Protein AF-F9PAG1-F1 (afdb_monomer)

Structure (mmCIF, N/CA/C/O backbone):
data_AF-F9PAG1-F1
#
_entry.id   AF-F9PAG1-F1
#
loop_
_atom_site.group_PDB
_atom_site.id
_atom_site.type_symbol
_atom_site.label_atom_id
_atom_site.label_alt_id
_atom_site.label_comp_id
_atom_site.label_asym_id
_atom_site.label_entity_id
_atom_site.label_seq_id
_atom_site.pdbx_PDB_ins_code
_atom_site.Cartn_x
_atom_site.Cartn_y
_atom_site.Cartn_z
_atom_site.occupancy
_atom_site.B_iso_or_equiv
_atom_site.auth_seq_id
_atom_site.auth_comp_id
_atom_site.auth_asym_id
_atom_site.auth_atom_id
_atom_site.pdbx_PDB_model_num
ATOM 1 N N . MET A 1 1 ? 20.157 11.058 -8.973 1.00 90.06 1 MET A N 1
ATOM 2 C CA . MET A 1 1 ? 19.159 11.978 -8.380 1.00 90.06 1 MET A CA 1
ATOM 3 C C . MET A 1 1 ? 17.716 11.541 -8.641 1.00 90.06 1 MET A C 1
ATOM 5 O O . MET A 1 1 ? 16.986 11.374 -7.680 1.00 90.06 1 MET A O 1
ATOM 9 N N . TYR A 1 2 ? 17.309 11.283 -9.891 1.00 93.94 2 TYR A N 1
ATOM 10 C CA . TYR A 1 2 ? 15.936 10.863 -10.247 1.00 93.94 2 TYR A CA 1
ATOM 11 C C . TYR A 1 2 ? 15.363 9.713 -9.390 1.00 93.94 2 TYR A C 1
ATOM 13 O O . TYR A 1 2 ? 14.354 9.888 -8.713 1.00 93.94 2 TYR A O 1
ATOM 21 N N . TRP A 1 3 ? 16.050 8.567 -9.342 1.00 93.44 3 TRP A N 1
ATOM 22 C CA . TRP A 1 3 ? 15.601 7.403 -8.566 1.00 93.44 3 TRP A CA 1
ATOM 23 C C . TRP A 1 3 ? 15.507 7.666 -7.063 1.00 93.44 3 TRP A C 1
ATOM 25 O O . TRP A 1 3 ? 14.638 7.111 -6.400 1.00 93.44 3 TRP A O 1
ATOM 35 N N . LEU A 1 4 ? 16.372 8.530 -6.528 1.00 96.00 4 LEU A N 1
ATOM 36 C CA . LEU A 1 4 ? 16.343 8.901 -5.116 1.00 96.00 4 LEU A CA 1
ATOM 37 C C . LEU A 1 4 ? 15.055 9.660 -4.785 1.00 96.00 4 LEU A C 1
ATOM 39 O O . LEU A 1 4 ? 14.381 9.315 -3.824 1.00 96.00 4 LEU A O 1
ATOM 43 N N . ILE A 1 5 ? 14.682 10.639 -5.615 1.00 97.00 5 ILE A N 1
ATOM 44 C CA . ILE A 1 5 ? 13.453 11.421 -5.429 1.00 97.00 5 ILE A CA 1
ATOM 45 C C . ILE A 1 5 ? 12.228 10.502 -5.466 1.00 97.00 5 ILE A C 1
ATOM 47 O O . ILE A 1 5 ? 11.381 10.580 -4.582 1.00 97.00 5 ILE A O 1
ATOM 51 N N . ILE A 1 6 ? 12.160 9.585 -6.436 1.00 94.50 6 ILE A N 1
ATOM 52 C CA . ILE A 1 6 ? 11.044 8.634 -6.543 1.00 94.50 6 ILE A CA 1
ATOM 53 C C . ILE A 1 6 ? 10.943 7.746 -5.302 1.00 94.50 6 ILE A C 1
ATOM 55 O O . ILE A 1 6 ? 9.857 7.594 -4.749 1.00 94.50 6 ILE A O 1
ATOM 59 N N . ASN A 1 7 ? 12.062 7.187 -4.837 1.00 94.56 7 ASN A N 1
ATOM 60 C CA . ASN A 1 7 ? 12.058 6.332 -3.651 1.00 94.56 7 ASN A CA 1
ATOM 61 C C . ASN A 1 7 ? 11.692 7.108 -2.380 1.00 94.56 7 ASN A C 1
ATOM 63 O O . ASN A 1 7 ? 10.973 6.573 -1.543 1.00 94.56 7 ASN A O 1
ATOM 67 N N . ILE A 1 8 ? 12.119 8.368 -2.250 1.00 96.81 8 ILE A N 1
ATOM 68 C CA . ILE A 1 8 ? 11.713 9.232 -1.133 1.00 96.81 8 ILE A CA 1
ATOM 69 C C . ILE A 1 8 ? 10.201 9.477 -1.169 1.00 96.81 8 ILE A C 1
ATOM 71 O O . ILE A 1 8 ? 9.542 9.332 -0.142 1.00 96.81 8 ILE A O 1
ATOM 75 N N . LEU A 1 9 ? 9.636 9.808 -2.333 1.00 94.94 9 LEU A N 1
ATOM 76 C CA . LEU A 1 9 ? 8.198 10.049 -2.479 1.00 94.94 9 LEU A CA 1
ATOM 77 C C . LEU A 1 9 ? 7.373 8.799 -2.147 1.00 94.94 9 LEU A C 1
ATOM 79 O O . LEU A 1 9 ? 6.461 8.871 -1.324 1.00 94.94 9 LEU A O 1
ATOM 83 N N . ILE A 1 10 ? 7.720 7.648 -2.732 1.00 93.06 10 ILE A N 1
ATOM 84 C CA . ILE A 1 10 ? 7.024 6.379 -2.478 1.00 93.06 10 ILE A CA 1
ATOM 85 C C . ILE A 1 10 ? 7.196 5.962 -1.013 1.00 93.06 10 ILE A C 1
ATOM 87 O O . ILE A 1 10 ? 6.214 5.646 -0.346 1.00 93.06 10 ILE A O 1
ATOM 91 N N . GLY A 1 11 ? 8.422 6.009 -0.488 1.00 95.00 11 GLY A N 1
ATOM 92 C CA . GLY A 1 11 ? 8.722 5.634 0.893 1.00 95.00 11 GLY A CA 1
ATOM 93 C C . GLY A 1 11 ? 7.969 6.490 1.910 1.00 95.00 11 GLY A C 1
ATOM 94 O O . GLY A 1 11 ? 7.424 5.957 2.876 1.00 95.00 11 GLY A O 1
ATOM 95 N N . THR A 1 12 ? 7.862 7.797 1.663 1.00 96.12 12 THR A N 1
ATOM 96 C CA . THR A 1 12 ? 7.103 8.718 2.523 1.00 96.12 12 THR A CA 1
ATOM 97 C C . THR A 1 12 ? 5.607 8.414 2.470 1.00 96.12 12 THR A C 1
ATOM 99 O O . THR A 1 12 ? 4.972 8.300 3.517 1.00 96.12 12 THR A O 1
ATOM 102 N N . ALA A 1 13 ? 5.045 8.222 1.272 1.00 92.25 13 ALA A N 1
ATOM 103 C CA . ALA A 1 13 ? 3.629 7.901 1.103 1.00 92.25 13 ALA A CA 1
ATOM 104 C C . ALA A 1 13 ? 3.250 6.586 1.807 1.00 92.25 13 ALA A C 1
ATOM 106 O O . ALA A 1 13 ? 2.281 6.549 2.563 1.00 92.25 13 ALA A O 1
ATOM 107 N N . VAL A 1 14 ? 4.047 5.527 1.626 1.00 91.12 14 VAL A N 1
ATOM 108 C CA . VAL A 1 14 ? 3.828 4.226 2.280 1.00 91.12 14 VAL A CA 1
ATOM 109 C C . VAL A 1 14 ? 3.947 4.345 3.803 1.00 91.12 14 VAL A C 1
ATOM 111 O O . VAL A 1 14 ? 3.091 3.831 4.524 1.00 91.12 14 VAL A O 1
ATOM 114 N N . SER A 1 15 ? 4.959 5.065 4.297 1.00 93.50 15 SER A N 1
ATOM 115 C CA . SER A 1 15 ? 5.186 5.243 5.739 1.00 93.50 15 SER A CA 1
ATOM 116 C C . SER A 1 15 ? 4.083 6.046 6.427 1.00 93.50 15 SER A C 1
ATOM 118 O O . SER A 1 15 ? 3.808 5.806 7.597 1.00 93.50 15 SER A O 1
ATOM 120 N N . ALA A 1 16 ? 3.441 6.982 5.724 1.00 93.69 16 ALA A N 1
ATOM 121 C CA . ALA A 1 16 ? 2.313 7.743 6.257 1.00 93.69 16 ALA A CA 1
ATOM 122 C C . ALA A 1 16 ? 0.998 6.944 6.214 1.00 93.69 16 ALA A C 1
ATOM 124 O O . ALA A 1 16 ? 0.233 6.951 7.178 1.00 93.69 16 ALA A O 1
ATOM 125 N N . LEU A 1 17 ? 0.739 6.231 5.112 1.00 91.50 17 LEU A N 1
ATOM 126 C CA . LEU A 1 17 ? -0.523 5.516 4.897 1.00 91.50 17 LEU A CA 1
ATOM 127 C C . LEU A 1 17 ? -0.696 4.308 5.819 1.00 91.50 17 LEU A C 1
ATOM 129 O O . LEU A 1 17 ? -1.807 4.050 6.278 1.00 91.50 17 LEU A O 1
ATOM 133 N N . PHE A 1 18 ? 0.379 3.572 6.105 1.00 90.12 18 PHE A N 1
ATOM 134 C CA . PHE A 1 18 ? 0.299 2.378 6.946 1.00 90.12 18 PHE A CA 1
ATOM 135 C C . PHE A 1 18 ? -0.243 2.661 8.364 1.00 90.12 18 PHE A C 1
ATOM 137 O O . PHE A 1 18 ? -1.274 2.087 8.722 1.00 90.12 18 PHE A O 1
ATOM 144 N N . PRO A 1 19 ? 0.365 3.552 9.177 1.00 93.00 19 PRO A N 1
ATOM 145 C CA . PRO A 1 19 ? -0.159 3.870 10.504 1.00 93.00 19 PRO A CA 1
ATOM 146 C C . PRO A 1 19 ? -1.525 4.561 10.442 1.00 93.00 19 PRO A C 1
ATOM 148 O O . PRO A 1 19 ? -2.366 4.287 11.296 1.00 93.00 19 PRO A O 1
ATOM 151 N N . TYR A 1 20 ? -1.781 5.395 9.425 1.00 93.69 20 TYR A N 1
ATOM 152 C CA . TYR A 1 20 ? -3.103 5.990 9.215 1.00 93.69 20 TYR A CA 1
ATOM 153 C C . TYR A 1 20 ? -4.184 4.905 9.094 1.00 93.69 20 TYR A C 1
ATOM 155 O O . TYR A 1 20 ? -5.176 4.952 9.815 1.00 93.69 20 TYR A O 1
ATOM 163 N N . LEU A 1 21 ? -3.976 3.881 8.256 1.00 92.88 21 LEU A N 1
ATOM 164 C CA . LEU A 1 21 ? -4.941 2.790 8.094 1.00 92.88 21 LEU A CA 1
ATOM 165 C C . LEU A 1 21 ? -5.126 1.979 9.381 1.00 92.88 21 LEU A C 1
ATOM 167 O O . LEU A 1 21 ? -6.255 1.615 9.701 1.00 92.88 21 LEU A O 1
ATOM 171 N N . MET A 1 22 ? -4.055 1.738 10.145 1.00 92.38 22 MET A N 1
ATOM 172 C CA . MET A 1 22 ? -4.153 1.038 11.434 1.00 92.38 22 MET A CA 1
ATOM 173 C C . MET A 1 22 ? -5.027 1.800 12.438 1.00 92.38 22 MET A C 1
ATOM 175 O O . MET A 1 22 ? -5.878 1.200 13.096 1.00 92.38 22 MET A O 1
ATOM 179 N N . VAL A 1 23 ? -4.866 3.124 12.525 1.00 94.12 23 VAL A N 1
ATOM 180 C CA . VAL A 1 23 ? -5.721 3.975 13.367 1.00 94.12 23 VAL A CA 1
ATOM 181 C C . VAL A 1 23 ? -7.154 3.987 12.840 1.00 94.12 23 VAL A C 1
ATOM 183 O O . VAL A 1 23 ? -8.089 3.812 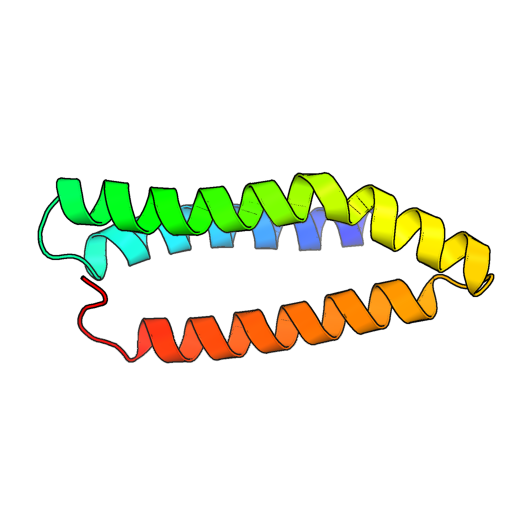13.619 1.00 94.12 23 VAL A O 1
ATOM 186 N N . THR A 1 24 ? -7.343 4.122 11.526 1.00 93.62 24 THR A N 1
ATOM 187 C CA . THR A 1 24 ? -8.669 4.093 10.898 1.00 93.62 24 THR A CA 1
ATOM 188 C C . THR A 1 24 ? -9.401 2.792 11.201 1.00 93.62 24 THR A C 1
ATOM 190 O O . THR A 1 24 ? -10.569 2.842 11.572 1.00 93.62 24 THR A O 1
ATOM 193 N N . PHE A 1 25 ? -8.737 1.634 11.148 1.00 93.56 25 PHE A N 1
ATOM 194 C CA . PHE A 1 25 ? -9.362 0.373 11.552 1.00 93.56 25 PHE A CA 1
ATOM 195 C C . PHE A 1 25 ? -9.852 0.412 12.996 1.00 93.56 25 PHE A C 1
ATOM 197 O O . PHE A 1 25 ? -10.980 0.007 13.236 1.00 93.56 25 PHE A O 1
ATOM 204 N N . SER A 1 26 ? -9.069 0.954 13.933 1.00 94.06 26 SER A N 1
ATOM 205 C CA . SER A 1 26 ? -9.498 1.075 15.333 1.00 94.06 26 SER A CA 1
ATOM 206 C C . SER A 1 26 ? -10.635 2.075 15.546 1.00 94.06 26 SER A C 1
ATOM 208 O O . SER A 1 26 ? -11.402 1.922 16.491 1.00 94.06 26 SER A O 1
ATOM 210 N N . MET A 1 27 ? -10.724 3.119 14.721 1.00 93.94 27 MET A N 1
ATOM 211 C CA . MET A 1 27 ? -11.783 4.131 14.810 1.00 93.94 27 MET A CA 1
ATOM 212 C C . MET A 1 27 ? -13.092 3.666 14.166 1.00 93.94 27 MET A C 1
ATOM 214 O O . MET A 1 27 ? -14.160 4.163 14.515 1.00 93.94 27 MET A O 1
ATOM 218 N N . LYS A 1 28 ? -13.010 2.739 13.206 1.00 92.19 28 LYS A N 1
ATOM 219 C CA . LYS A 1 28 ? -14.143 2.244 12.414 1.00 92.19 28 LYS A CA 1
ATOM 220 C C . LYS A 1 28 ? -14.699 0.907 12.920 1.00 92.19 28 LYS A C 1
ATOM 222 O O . LYS A 1 28 ? -15.564 0.336 12.257 1.00 92.19 28 LYS A O 1
ATOM 227 N N . THR A 1 29 ? -14.231 0.412 14.061 1.00 94.00 29 THR A N 1
ATOM 228 C CA . THR A 1 29 ? -14.699 -0.823 14.709 1.00 94.00 29 THR A CA 1
ATOM 229 C C . THR A 1 29 ? -15.243 -0.542 16.110 1.00 94.00 29 THR A C 1
ATOM 231 O O . THR A 1 29 ? -15.017 0.524 16.684 1.00 94.00 29 THR A O 1
ATOM 234 N N . SER A 1 30 ? -16.002 -1.485 16.677 1.00 92.88 30 SER A N 1
ATOM 235 C CA . SER A 1 30 ? -16.641 -1.318 17.994 1.00 92.88 30 SER A CA 1
ATOM 236 C C . SER A 1 30 ? -15.882 -1.970 19.154 1.00 92.88 30 SER A C 1
ATOM 238 O O . SER A 1 30 ? -16.166 -1.654 20.309 1.00 92.88 30 SER A O 1
ATOM 240 N N . SER A 1 31 ? -14.925 -2.859 18.877 1.00 94.12 31 SER A N 1
ATOM 241 C CA . SER A 1 31 ? -14.087 -3.503 19.894 1.00 94.12 31 SER A CA 1
ATOM 242 C C . SER A 1 31 ? -12.671 -3.815 19.381 1.00 94.12 31 SER A C 1
ATOM 244 O O . SER A 1 31 ? -12.468 -3.933 18.168 1.00 94.12 31 SER A O 1
ATOM 246 N N . PRO A 1 32 ? -11.685 -4.011 20.282 1.00 92.31 32 PRO A N 1
ATOM 247 C CA . PRO A 1 32 ? -10.330 -4.417 19.900 1.00 92.31 32 PRO A CA 1
ATOM 248 C C . PR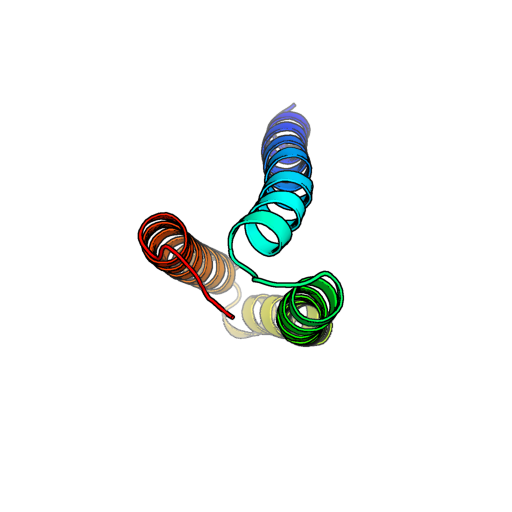O A 1 32 ? -10.283 -5.720 19.087 1.00 92.31 32 PRO A C 1
ATOM 250 O O . PRO A 1 32 ? -9.505 -5.819 18.138 1.00 92.31 32 PRO A O 1
ATOM 253 N N . ASP A 1 33 ? -11.149 -6.688 19.403 1.00 95.56 33 ASP A N 1
ATOM 254 C CA . ASP A 1 33 ? -11.231 -7.956 18.669 1.00 95.56 33 ASP A CA 1
ATOM 255 C C . ASP A 1 33 ? -11.678 -7.742 17.218 1.00 95.56 33 ASP A C 1
ATOM 257 O O . ASP A 1 33 ? -11.125 -8.344 16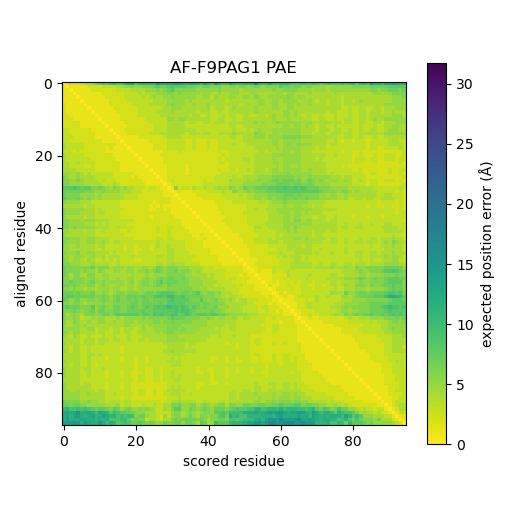.297 1.00 95.56 33 ASP A O 1
ATOM 261 N N . GLN A 1 34 ? -12.641 -6.843 16.988 1.00 94.75 34 GLN A N 1
ATOM 262 C CA . GLN A 1 34 ? -13.083 -6.487 15.639 1.00 94.75 34 GLN A CA 1
ATOM 263 C C . GLN A 1 34 ? -11.995 -5.735 14.863 1.00 94.75 34 GLN A C 1
ATOM 265 O O . GLN A 1 34 ? -11.812 -5.991 13.673 1.00 94.75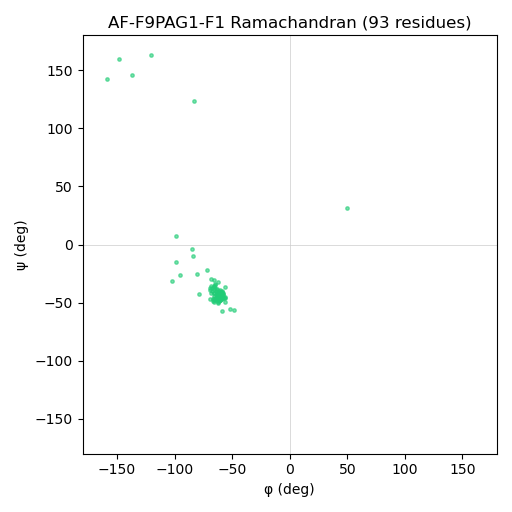 34 GLN A O 1
ATOM 270 N N . THR A 1 35 ? -11.225 -4.859 15.521 1.00 93.88 35 THR A N 1
ATOM 271 C CA . THR A 1 35 ? -10.053 -4.200 14.912 1.00 93.88 35 THR A CA 1
ATOM 272 C C . THR A 1 35 ? -9.021 -5.220 14.444 1.00 93.88 35 THR A C 1
ATOM 274 O O . THR A 1 35 ? -8.514 -5.129 13.322 1.00 93.88 35 THR A O 1
ATOM 277 N N . ALA A 1 36 ? -8.716 -6.213 15.282 1.00 93.94 36 ALA A N 1
ATOM 278 C CA . ALA A 1 36 ? -7.783 -7.281 14.944 1.00 93.94 36 ALA A CA 1
ATOM 279 C C . ALA A 1 36 ? -8.295 -8.122 13.763 1.00 93.94 36 ALA A C 1
ATOM 281 O O . ALA A 1 36 ? -7.535 -8.417 12.843 1.00 93.94 36 ALA A O 1
ATOM 282 N N . GLN A 1 37 ? -9.591 -8.443 13.732 1.00 94.62 37 GLN A N 1
ATOM 283 C CA . GLN A 1 37 ? -10.197 -9.191 12.627 1.00 94.62 37 GLN A CA 1
ATOM 284 C C . GLN A 1 37 ? -10.177 -8.407 11.309 1.00 94.62 37 GLN A C 1
ATOM 286 O O . GLN A 1 37 ? -9.747 -8.941 10.286 1.00 94.62 37 GLN A O 1
ATOM 291 N N . LEU A 1 38 ? -10.591 -7.135 11.327 1.00 93.06 38 LEU A N 1
ATOM 292 C CA . LEU A 1 38 ? -10.621 -6.286 10.135 1.00 93.06 38 LEU A CA 1
ATOM 293 C C . LEU A 1 38 ? -9.210 -6.043 9.582 1.00 93.06 38 LEU A C 1
ATOM 295 O O . LEU A 1 38 ? -8.974 -6.205 8.383 1.00 93.06 38 LEU A O 1
ATOM 299 N N . SER A 1 39 ? -8.258 -5.704 10.456 1.00 92.94 39 SER A N 1
ATOM 300 C CA . SER A 1 39 ? -6.860 -5.513 10.056 1.00 92.94 39 SER A CA 1
ATOM 301 C C . SER A 1 39 ? -6.218 -6.814 9.570 1.00 92.94 39 SER A C 1
ATOM 303 O O . SER A 1 39 ? -5.434 -6.779 8.622 1.00 92.94 39 SER A O 1
ATOM 305 N N . GLY A 1 40 ? -6.568 -7.959 10.166 1.00 93.81 40 GLY A N 1
ATOM 306 C CA . GLY A 1 40 ? -6.134 -9.283 9.726 1.00 93.81 40 GLY A CA 1
ATOM 307 C C . GLY A 1 40 ? -6.632 -9.608 8.321 1.00 93.81 40 GLY A C 1
ATOM 308 O O . GLY A 1 40 ? -5.827 -9.934 7.453 1.00 93.81 40 GLY A O 1
ATOM 309 N N . LEU A 1 41 ? -7.929 -9.423 8.058 1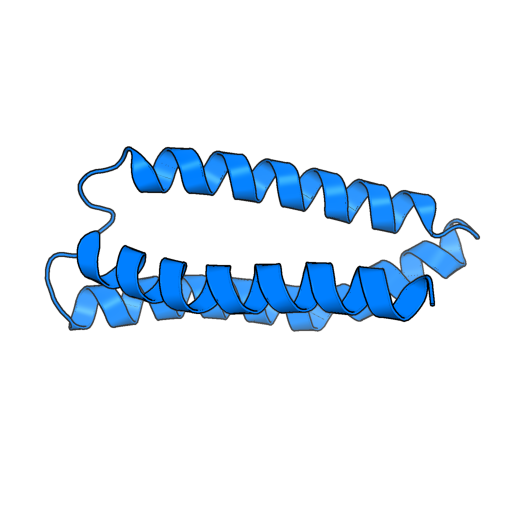.00 93.19 41 LEU A N 1
ATOM 310 C CA . LEU A 1 41 ? -8.524 -9.649 6.738 1.00 93.19 41 LEU A CA 1
ATOM 311 C C . LEU A 1 41 ? -7.869 -8.774 5.656 1.00 93.19 41 LEU A C 1
ATOM 313 O O . LEU A 1 41 ? -7.491 -9.276 4.594 1.00 93.19 41 LEU A O 1
ATOM 317 N N . ALA A 1 42 ? -7.691 -7.479 5.941 1.00 91.44 42 ALA A N 1
ATOM 318 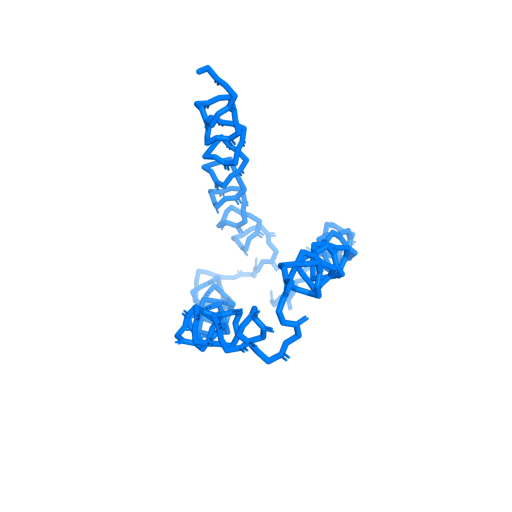C CA . ALA A 1 42 ? -7.040 -6.544 5.026 1.00 91.44 42 ALA A CA 1
ATOM 319 C C . ALA A 1 42 ? -5.583 -6.949 4.729 1.00 91.44 42 ALA A C 1
ATOM 321 O O . ALA A 1 42 ? -5.157 -6.949 3.571 1.00 91.44 42 ALA A O 1
ATOM 322 N N . GLN A 1 43 ? -4.826 -7.346 5.757 1.00 93.00 43 GLN A N 1
ATOM 323 C CA . GLN A 1 43 ? -3.438 -7.786 5.607 1.00 93.00 43 GLN A CA 1
ATOM 324 C C . GLN A 1 43 ? -3.319 -9.108 4.852 1.00 93.00 43 GLN A C 1
ATOM 326 O O . GLN A 1 43 ? -2.455 -9.221 3.988 1.00 93.00 43 GLN A O 1
ATOM 331 N N . THR A 1 44 ? -4.184 -10.092 5.112 1.00 94.88 44 THR A N 1
ATOM 332 C CA . THR A 1 44 ? -4.189 -11.355 4.361 1.00 94.88 44 THR A CA 1
ATOM 333 C C . THR A 1 44 ? -4.378 -11.100 2.867 1.00 94.88 44 THR A C 1
ATOM 335 O O . THR A 1 44 ? -3.608 -11.623 2.062 1.00 94.88 44 THR A O 1
ATOM 338 N N . GLY A 1 45 ? -5.330 -10.239 2.491 1.00 90.88 45 GLY A N 1
ATOM 339 C CA . GLY A 1 45 ? -5.502 -9.821 1.097 1.00 90.88 45 GLY A CA 1
ATOM 340 C C . GLY A 1 45 ? -4.245 -9.156 0.523 1.00 90.88 45 GLY A C 1
ATOM 341 O O . GLY A 1 45 ? -3.785 -9.524 -0.559 1.00 90.88 45 GLY A O 1
ATOM 342 N N . GLY A 1 46 ? -3.639 -8.232 1.275 1.00 91.38 46 GLY A N 1
ATOM 343 C CA . GLY A 1 46 ? -2.392 -7.566 0.887 1.00 91.38 46 GLY A CA 1
ATOM 344 C C . GLY A 1 46 ? -1.218 -8.531 0.684 1.00 91.38 46 GLY A C 1
ATOM 345 O O . GLY A 1 46 ? -0.500 -8.421 -0.308 1.00 91.38 46 GLY A O 1
ATOM 346 N N . TYR A 1 47 ? -1.047 -9.516 1.567 1.00 93.69 47 TYR A N 1
ATOM 347 C CA . TYR A 1 47 ? 0.024 -10.508 1.459 1.00 93.69 47 TYR A CA 1
ATOM 348 C C . TYR A 1 47 ? -0.164 -11.460 0.279 1.00 93.69 47 TYR A C 1
ATOM 350 O O . TYR A 1 47 ? 0.820 -11.807 -0.374 1.00 93.69 47 TYR A O 1
ATOM 358 N N . VAL A 1 48 ? -1.403 -11.833 -0.055 1.00 92.56 48 VAL A N 1
ATOM 359 C CA . VAL A 1 48 ? -1.684 -12.599 -1.279 1.00 92.56 48 VAL A CA 1
ATOM 360 C C . VAL A 1 48 ? -1.248 -11.804 -2.511 1.00 92.56 48 VAL A C 1
ATOM 362 O O . VAL A 1 48 ? -0.522 -12.326 -3.356 1.00 92.56 48 VAL A O 1
ATOM 365 N N . LEU A 1 49 ? -1.612 -10.520 -2.595 1.00 88.88 49 LEU A N 1
ATOM 366 C CA . LEU A 1 49 ? -1.174 -9.657 -3.696 1.00 88.88 49 LEU A CA 1
ATOM 367 C C . LEU A 1 49 ? 0.353 -9.502 -3.734 1.00 88.88 49 LEU A C 1
ATOM 369 O O . LEU A 1 49 ? 0.939 -9.555 -4.812 1.00 88.88 49 LEU A O 1
ATOM 373 N N . ALA A 1 50 ? 1.007 -9.363 -2.579 1.00 90.50 50 ALA A N 1
ATOM 374 C CA . ALA A 1 50 ? 2.462 -9.252 -2.489 1.00 90.50 50 ALA A CA 1
ATOM 375 C C . ALA A 1 50 ? 3.186 -10.529 -2.949 1.00 90.50 50 ALA A C 1
ATOM 377 O O . ALA A 1 50 ? 4.245 -10.435 -3.567 1.00 90.50 50 ALA A O 1
ATOM 378 N N . ALA A 1 51 ? 2.611 -11.709 -2.699 1.00 94.38 51 ALA A N 1
ATOM 379 C CA . ALA A 1 51 ? 3.189 -12.984 -3.119 1.00 94.38 51 ALA A CA 1
ATOM 380 C C . ALA A 1 51 ? 3.179 -13.158 -4.649 1.00 94.38 51 ALA A C 1
ATOM 382 O O . ALA A 1 51 ? 4.156 -13.639 -5.222 1.00 94.38 51 ALA A O 1
ATOM 383 N N . PHE A 1 52 ? 2.101 -12.744 -5.324 1.00 90.50 52 PHE A N 1
ATOM 384 C CA . PHE A 1 52 ? 1.960 -12.920 -6.777 1.00 90.50 52 PHE A CA 1
ATOM 385 C C . PHE A 1 52 ? 2.398 -11.705 -7.602 1.00 90.50 52 PHE A C 1
ATOM 387 O O . PHE A 1 52 ? 2.806 -11.863 -8.754 1.00 90.50 52 PHE A O 1
ATOM 394 N N . GLY A 1 53 ? 2.341 -10.499 -7.035 1.00 88.06 53 GLY A N 1
ATOM 395 C CA . GLY A 1 53 ? 2.611 -9.237 -7.725 1.00 88.06 53 GLY A CA 1
ATOM 396 C C . GLY A 1 53 ? 3.947 -9.215 -8.478 1.00 88.06 53 GLY A C 1
ATOM 397 O O . GLY A 1 53 ? 3.933 -9.000 -9.691 1.00 88.06 53 GLY A O 1
ATOM 398 N N . PRO A 1 54 ? 5.096 -9.488 -7.827 1.00 89.62 54 PRO A N 1
ATOM 399 C CA . PRO A 1 54 ? 6.403 -9.461 -8.487 1.00 89.62 54 PRO A CA 1
ATOM 400 C C . PRO A 1 54 ? 6.497 -10.413 -9.683 1.00 89.62 54 PRO A C 1
ATOM 402 O O . PRO A 1 54 ? 7.017 -10.033 -10.732 1.00 89.62 54 PRO A O 1
ATOM 405 N N . ALA A 1 55 ? 5.950 -11.626 -9.552 1.00 90.25 55 ALA A N 1
ATOM 406 C CA . ALA A 1 55 ? 5.933 -12.603 -10.635 1.00 90.25 55 ALA A CA 1
ATOM 407 C C . ALA A 1 55 ? 5.060 -12.119 -11.803 1.00 90.25 55 ALA A C 1
ATOM 409 O O . ALA A 1 55 ? 5.520 -12.096 -12.943 1.00 90.25 55 ALA A O 1
ATOM 410 N N . LEU A 1 56 ? 3.830 -11.670 -11.530 1.00 88.50 56 LEU A N 1
ATOM 411 C CA . LEU A 1 56 ? 2.900 -11.191 -12.558 1.00 88.50 56 LEU A CA 1
ATOM 412 C C . LEU A 1 56 ? 3.454 -9.980 -13.323 1.00 88.50 56 LEU A C 1
ATOM 414 O O . LEU A 1 56 ? 3.420 -9.961 -14.554 1.00 88.50 56 LEU A O 1
ATOM 418 N N . PHE A 1 57 ? 4.017 -8.995 -12.619 1.00 88.75 57 PHE A N 1
ATOM 419 C CA . PHE A 1 57 ? 4.610 -7.817 -13.256 1.00 88.75 57 PHE A CA 1
ATOM 420 C C . PHE A 1 57 ? 5.895 -8.152 -14.022 1.00 88.75 57 PHE A C 1
ATOM 422 O O . PHE A 1 57 ? 6.087 -7.648 -15.131 1.00 88.75 57 PHE A O 1
ATOM 429 N N . GLY A 1 58 ? 6.736 -9.041 -13.484 1.00 88.56 58 GLY A N 1
ATOM 430 C CA . GLY A 1 58 ? 7.937 -9.523 -14.165 1.00 88.56 58 GLY A CA 1
ATOM 431 C C . GLY A 1 58 ? 7.615 -10.247 -15.475 1.00 88.56 58 GLY A C 1
ATOM 432 O O . GLY A 1 58 ? 8.167 -9.902 -16.521 1.00 88.56 58 GLY A O 1
ATOM 433 N N . TYR A 1 59 ? 6.666 -11.189 -15.459 1.00 89.25 59 TYR A N 1
ATOM 434 C CA . TYR A 1 59 ? 6.236 -11.896 -16.670 1.00 89.25 59 TYR A CA 1
ATOM 435 C C . TYR A 1 59 ? 5.544 -10.972 -17.676 1.00 89.25 59 TYR A C 1
ATOM 437 O O . TYR A 1 59 ? 5.796 -11.088 -18.876 1.00 89.25 59 TYR A O 1
ATOM 445 N N . SER A 1 60 ? 4.730 -10.017 -17.208 1.00 89.06 60 SER A N 1
ATOM 446 C CA . SER A 1 60 ? 4.114 -9.005 -18.073 1.00 89.06 60 SER A CA 1
ATOM 447 C C . SER A 1 60 ? 5.171 -8.223 -18.857 1.00 89.06 60 SER A C 1
ATOM 449 O O . SER A 1 60 ? 5.020 -8.026 -20.062 1.00 89.06 60 SER A O 1
ATOM 451 N N . ALA A 1 61 ? 6.258 -7.797 -18.208 1.00 91.00 61 ALA A N 1
ATOM 452 C CA . ALA A 1 61 ? 7.315 -7.044 -18.878 1.00 91.00 61 ALA A CA 1
ATOM 453 C C . ALA A 1 61 ? 8.006 -7.859 -19.984 1.00 91.00 61 ALA A C 1
ATOM 455 O O . ALA A 1 61 ? 8.298 -7.324 -21.054 1.00 91.00 61 ALA A O 1
ATOM 456 N N . VAL A 1 62 ? 8.216 -9.159 -19.751 1.00 90.62 62 VAL A N 1
ATOM 457 C CA . VAL A 1 62 ? 8.817 -10.079 -20.730 1.00 90.62 62 VAL A CA 1
ATOM 458 C C . VAL A 1 62 ? 7.876 -10.331 -21.910 1.00 90.62 62 VAL A C 1
ATOM 460 O O . VAL A 1 62 ? 8.304 -10.240 -23.060 1.00 90.62 62 VAL A O 1
ATOM 463 N N . PHE A 1 63 ? 6.595 -10.608 -21.647 1.00 92.88 63 PHE A N 1
ATOM 464 C CA . PHE A 1 63 ? 5.614 -10.942 -22.682 1.00 92.88 63 PHE A CA 1
ATOM 465 C C . PHE A 1 63 ? 5.317 -9.756 -23.607 1.00 92.88 63 PHE A C 1
ATOM 467 O O . PHE A 1 63 ? 5.382 -9.882 -24.828 1.00 92.88 63 PHE A O 1
ATOM 474 N N . PHE A 1 64 ? 5.052 -8.581 -23.031 1.00 92.00 64 PHE A N 1
ATOM 475 C CA . PHE A 1 64 ? 4.739 -7.368 -23.791 1.00 92.00 64 PHE A CA 1
ATOM 476 C C . PHE A 1 64 ? 5.984 -6.606 -24.259 1.00 92.00 64 PHE A C 1
ATOM 478 O O . PHE A 1 64 ? 5.855 -5.589 -24.941 1.00 92.00 64 PHE A O 1
ATOM 485 N N . ARG A 1 65 ? 7.187 -7.064 -23.875 1.00 93.19 65 ARG A N 1
ATOM 486 C CA . ARG A 1 65 ? 8.473 -6.379 -24.103 1.00 93.19 65 ARG A CA 1
ATOM 487 C C . ARG A 1 65 ? 8.441 -4.905 -23.675 1.00 93.19 65 ARG A C 1
ATOM 489 O O . ARG A 1 65 ? 9.076 -4.051 -24.288 1.00 93.19 65 ARG A O 1
ATOM 496 N N . SER A 1 66 ? 7.651 -4.600 -22.649 1.00 92.38 66 SER A N 1
ATOM 497 C CA . SER A 1 66 ? 7.362 -3.244 -22.194 1.00 92.38 66 SER A CA 1
ATOM 498 C C . SER A 1 66 ? 6.876 -3.257 -20.751 1.00 92.38 66 SER A C 1
ATOM 500 O O . SER A 1 66 ? 6.099 -4.122 -20.353 1.00 92.38 66 SER A O 1
ATOM 502 N N . TRP A 1 67 ? 7.286 -2.253 -19.981 1.00 92.06 67 TRP A N 1
ATOM 503 C CA . TRP A 1 67 ? 6.821 -2.030 -18.609 1.00 92.06 67 TRP A CA 1
ATOM 504 C C . TRP A 1 67 ? 5.502 -1.251 -18.543 1.00 92.06 67 TRP A C 1
ATOM 506 O O . TRP A 1 67 ? 4.892 -1.168 -17.479 1.00 92.06 67 TRP A O 1
ATOM 516 N N . ILE A 1 68 ? 5.035 -0.701 -19.671 1.00 93.38 68 ILE A N 1
ATOM 517 C CA . ILE A 1 68 ? 3.818 0.121 -19.731 1.00 93.38 68 ILE A CA 1
ATOM 518 C C . ILE A 1 68 ? 2.590 -0.630 -19.186 1.00 93.38 68 ILE A C 1
ATOM 520 O O . ILE A 1 68 ? 1.895 -0.047 -18.356 1.00 93.38 68 ILE A O 1
ATOM 524 N N . PRO A 1 69 ? 2.322 -1.904 -19.544 1.00 91.19 69 PRO A N 1
ATOM 525 C CA . PRO A 1 69 ? 1.168 -2.622 -19.000 1.00 91.19 69 PRO A CA 1
ATOM 526 C C . PRO A 1 69 ? 1.207 -2.750 -17.471 1.00 91.19 69 PRO A C 1
ATOM 528 O O . PRO A 1 69 ? 0.195 -2.527 -16.813 1.00 91.19 69 PRO A O 1
ATOM 531 N N . ALA A 1 70 ? 2.381 -3.028 -16.892 1.00 91.38 70 ALA A N 1
ATOM 532 C CA . ALA A 1 70 ? 2.554 -3.108 -15.442 1.00 91.38 70 ALA A CA 1
ATOM 533 C C . ALA A 1 70 ? 2.264 -1.760 -14.762 1.00 91.38 70 ALA A C 1
ATOM 535 O O . ALA A 1 70 ? 1.548 -1.712 -13.764 1.00 91.38 70 ALA A O 1
ATOM 536 N N . ILE A 1 71 ? 2.759 -0.660 -15.340 1.00 91.56 71 ILE A N 1
ATOM 537 C CA . ILE A 1 71 ? 2.506 0.701 -14.845 1.00 91.56 71 ILE A CA 1
ATOM 538 C C . ILE A 1 71 ? 1.011 1.037 -14.911 1.00 91.56 71 ILE A C 1
ATOM 540 O O . ILE A 1 71 ? 0.463 1.561 -13.944 1.00 91.56 71 ILE A O 1
ATOM 544 N N . VAL A 1 72 ? 0.334 0.709 -16.016 1.00 93.56 72 VAL A N 1
ATOM 545 C CA . VAL A 1 72 ? -1.113 0.941 -16.175 1.00 93.56 72 VAL A CA 1
ATOM 546 C C . VAL A 1 72 ? -1.913 0.148 -15.141 1.00 93.56 72 VAL A C 1
ATOM 548 O O . VAL A 1 72 ? -2.821 0.700 -14.526 1.00 93.56 72 VAL A O 1
ATOM 551 N N . ILE A 1 73 ? -1.556 -1.115 -14.894 1.00 91.62 73 ILE A N 1
ATOM 552 C CA . ILE A 1 73 ? -2.206 -1.939 -13.865 1.00 91.62 73 ILE A CA 1
ATOM 553 C C . ILE A 1 73 ? -2.014 -1.321 -12.475 1.00 91.62 73 ILE A C 1
ATOM 555 O O . ILE A 1 73 ? -2.986 -1.182 -11.736 1.00 91.62 73 ILE A O 1
ATOM 559 N N . LEU A 1 74 ? -0.794 -0.902 -12.124 1.00 91.31 74 LEU A N 1
ATOM 560 C CA . LEU A 1 74 ? -0.524 -0.238 -10.844 1.00 91.31 74 LEU A CA 1
ATOM 561 C C . LEU A 1 74 ? -1.315 1.070 -10.698 1.00 91.31 74 LEU A C 1
ATOM 563 O O . LEU A 1 74 ? -1.848 1.347 -9.622 1.00 91.31 74 LEU A O 1
ATOM 567 N N . LEU A 1 75 ? -1.445 1.850 -11.774 1.00 94.25 75 LEU A N 1
ATOM 568 C CA . LEU A 1 75 ? -2.244 3.075 -11.786 1.00 94.25 75 LEU A CA 1
ATOM 569 C C . LEU A 1 75 ? -3.732 2.782 -11.550 1.00 94.25 75 LEU A C 1
ATOM 571 O O . LEU A 1 75 ? -4.361 3.437 -10.722 1.00 94.25 75 LEU A O 1
ATOM 575 N N . VAL A 1 76 ? -4.287 1.774 -12.226 1.00 95.38 76 VAL A N 1
ATOM 576 C CA . VAL A 1 76 ? -5.683 1.354 -12.035 1.00 95.38 76 VAL A CA 1
ATOM 577 C C . VAL A 1 76 ? -5.918 0.860 -10.607 1.00 95.38 76 VAL A C 1
ATOM 579 O O . VAL A 1 76 ? -6.883 1.283 -9.973 1.00 95.38 76 VAL A O 1
ATOM 582 N N . LEU A 1 77 ? -5.019 0.034 -10.062 1.00 92.25 77 LEU A N 1
ATOM 583 C CA . LEU A 1 77 ? -5.092 -0.409 -8.666 1.00 92.25 77 LEU A CA 1
ATOM 584 C C . LEU A 1 77 ? -5.046 0.775 -7.695 1.00 92.25 77 LEU A C 1
ATOM 586 O O . LEU A 1 77 ? -5.821 0.816 -6.744 1.00 92.25 77 LEU A O 1
ATOM 590 N N .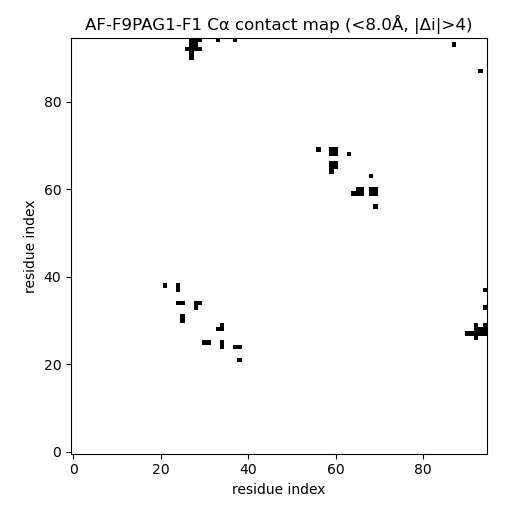 THR A 1 78 ? -4.204 1.772 -7.971 1.00 92.50 78 THR A N 1
ATOM 591 C CA . THR A 1 78 ? -4.110 2.994 -7.159 1.00 92.50 78 THR A CA 1
ATOM 592 C C . THR A 1 78 ? -5.432 3.763 -7.160 1.00 92.50 78 THR A C 1
ATOM 594 O O . THR A 1 78 ? -5.901 4.178 -6.104 1.00 92.50 78 THR A O 1
ATOM 597 N N . ILE A 1 79 ? -6.082 3.906 -8.319 1.00 96.12 79 ILE A N 1
ATOM 598 C CA . ILE A 1 79 ? -7.398 4.554 -8.428 1.00 96.12 79 ILE A CA 1
ATOM 599 C C . ILE A 1 79 ? -8.456 3.783 -7.629 1.00 96.12 79 ILE A C 1
ATOM 601 O O . ILE A 1 79 ? -9.218 4.392 -6.879 1.00 96.12 79 ILE A O 1
ATOM 605 N N . ILE A 1 80 ? -8.480 2.451 -7.736 1.00 95.44 80 ILE A N 1
ATOM 606 C CA . ILE A 1 80 ? -9.401 1.602 -6.964 1.00 95.44 80 ILE A CA 1
ATOM 607 C C . ILE A 1 80 ? -9.177 1.792 -5.458 1.00 95.44 80 ILE A C 1
ATOM 609 O O . ILE A 1 80 ? -10.141 1.960 -4.714 1.00 95.44 80 ILE A O 1
ATOM 613 N N . MET A 1 81 ? -7.918 1.818 -5.011 1.00 92.19 81 MET A N 1
ATOM 614 C CA . MET A 1 81 ? -7.571 2.040 -3.605 1.00 92.19 81 MET A CA 1
ATOM 615 C C . MET A 1 81 ? -8.014 3.419 -3.108 1.00 92.19 81 MET A C 1
ATOM 617 O O . MET A 1 81 ? -8.556 3.514 -2.011 1.00 92.19 81 MET A O 1
ATOM 621 N N . ILE A 1 82 ? -7.837 4.474 -3.911 1.00 93.31 82 ILE A N 1
ATOM 622 C CA . ILE A 1 82 ? -8.301 5.828 -3.575 1.00 93.31 82 ILE A CA 1
ATOM 623 C C . ILE A 1 82 ? -9.822 5.839 -3.399 1.00 93.31 82 ILE A C 1
ATOM 625 O O . ILE A 1 82 ? -10.323 6.351 -2.401 1.00 93.31 82 ILE A O 1
ATOM 629 N N . ILE A 1 83 ? -10.564 5.238 -4.333 1.00 95.94 83 ILE A N 1
ATOM 630 C CA . ILE A 1 83 ? -12.028 5.155 -4.251 1.00 95.94 83 ILE A CA 1
ATOM 631 C C . ILE A 1 83 ? -12.450 4.395 -2.988 1.00 95.94 83 ILE A C 1
ATOM 633 O O . ILE A 1 83 ? -13.298 4.878 -2.240 1.00 95.94 83 ILE A O 1
ATOM 637 N N . ALA A 1 84 ? -11.844 3.236 -2.719 1.00 92.00 84 ALA A N 1
ATOM 638 C CA . ALA A 1 84 ? -12.127 2.452 -1.520 1.00 92.00 84 ALA A CA 1
ATOM 639 C C . ALA A 1 84 ? -11.860 3.251 -0.233 1.00 92.00 84 ALA A C 1
ATOM 641 O O . ALA A 1 84 ? -12.669 3.204 0.693 1.00 92.00 84 ALA A O 1
ATOM 642 N N . LEU A 1 85 ? -10.775 4.031 -0.198 1.00 91.62 85 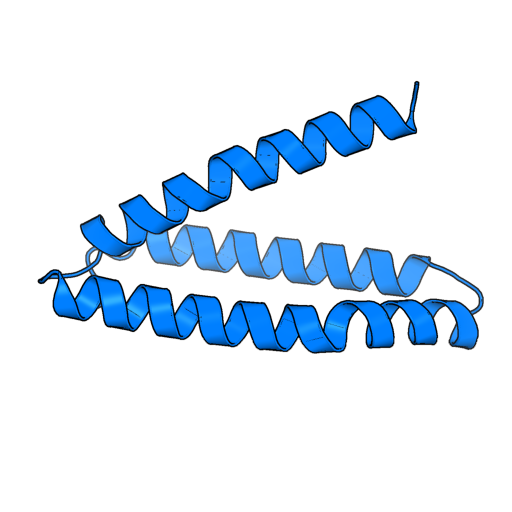LEU A N 1
ATOM 643 C CA . LEU A 1 85 ? -10.439 4.889 0.935 1.00 91.62 85 LEU A CA 1
ATOM 644 C C . LEU A 1 85 ? -11.515 5.952 1.187 1.00 91.62 85 LEU A C 1
ATOM 646 O O . LEU A 1 85 ? -11.959 6.105 2.321 1.00 91.62 85 LEU A O 1
ATOM 650 N N . PHE A 1 86 ? -12.000 6.620 0.136 1.00 92.75 86 PHE A N 1
ATOM 651 C CA . PHE A 1 86 ? -13.096 7.589 0.252 1.00 92.75 86 PHE A CA 1
ATOM 652 C C . PHE A 1 86 ? -14.378 6.967 0.825 1.00 92.75 86 PHE A C 1
ATOM 654 O O . PHE A 1 86 ? -15.057 7.581 1.651 1.00 92.75 86 PHE A O 1
ATOM 661 N N . TYR A 1 87 ? -14.718 5.741 0.414 1.00 91.62 87 TYR A N 1
ATOM 662 C CA . TYR A 1 87 ? -15.867 5.021 0.976 1.00 91.62 87 TYR A CA 1
ATOM 663 C C . TYR A 1 87 ? -15.663 4.670 2.454 1.00 91.62 87 TYR A C 1
ATOM 665 O O . TYR A 1 87 ? -16.588 4.821 3.257 1.00 91.62 87 TYR A O 1
ATOM 673 N N . VAL A 1 88 ? -14.457 4.234 2.822 1.00 90.75 88 VAL A N 1
ATOM 674 C CA . VAL A 1 88 ? -14.078 3.928 4.209 1.00 90.75 88 VAL A CA 1
ATOM 675 C C . VAL A 1 88 ? -14.164 5.169 5.096 1.00 90.75 88 VAL A C 1
ATOM 677 O O . VAL A 1 88 ? -14.705 5.090 6.198 1.00 90.75 88 VAL A O 1
ATOM 680 N N . GLU A 1 89 ? -13.697 6.325 4.624 1.00 90.25 89 GLU A N 1
ATOM 681 C CA . GLU A 1 89 ? -13.774 7.571 5.392 1.00 90.25 89 GLU A CA 1
ATOM 682 C C . GLU A 1 89 ? -15.221 7.978 5.681 1.00 90.25 89 GLU A C 1
ATOM 684 O O . GLU A 1 89 ? -15.537 8.324 6.823 1.00 90.25 89 GLU A O 1
ATOM 689 N N . LYS A 1 90 ? -16.107 7.861 4.683 1.00 90.94 90 LYS A N 1
ATOM 690 C CA . LYS A 1 90 ? -17.528 8.220 4.800 1.00 90.94 90 LYS A CA 1
ATOM 691 C C . LYS A 1 90 ? -18.346 7.253 5.665 1.00 90.94 90 LYS A C 1
ATOM 693 O O . LYS A 1 90 ? -19.417 7.620 6.136 1.00 90.94 90 LYS A O 1
ATOM 698 N N . SER A 1 91 ? -17.884 6.022 5.852 1.00 89.00 91 SER A N 1
ATOM 699 C CA . SER A 1 91 ? -18.613 5.005 6.618 1.00 89.00 91 SER A CA 1
ATOM 700 C C . SER A 1 91 ? -18.352 5.180 8.110 1.00 89.00 91 SER A C 1
ATOM 702 O O . SER A 1 91 ? -17.197 5.140 8.509 1.00 89.00 91 SER A O 1
ATOM 704 N N . ASP A 1 92 ? -19.370 5.350 8.956 1.00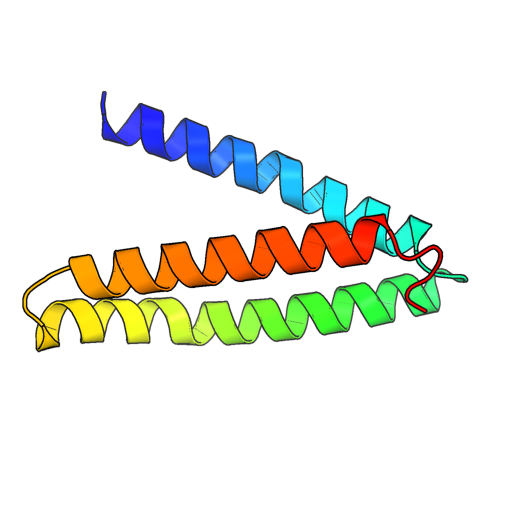 84.50 92 ASP A N 1
ATOM 705 C CA . ASP A 1 92 ? -19.150 5.574 10.398 1.00 84.50 92 ASP A CA 1
ATOM 706 C C . ASP A 1 92 ? -18.527 4.361 11.096 1.00 84.50 92 ASP A C 1
ATOM 708 O O . ASP A 1 92 ? -17.590 4.505 11.881 1.00 84.50 92 ASP A O 1
ATOM 712 N N . LYS A 1 93 ? -19.001 3.158 10.757 1.00 82.38 93 LYS A N 1
ATOM 713 C CA . LYS A 1 93 ? -18.422 1.887 11.193 1.00 82.38 93 LYS A CA 1
ATOM 714 C C . LYS A 1 93 ? -18.358 0.899 10.042 1.00 82.38 93 LYS A C 1
ATOM 716 O O . LYS A 1 93 ? -19.233 0.878 9.181 1.00 82.38 93 LYS A O 1
ATOM 721 N N . ILE A 1 94 ? -17.311 0.086 10.056 1.00 82.50 94 ILE A N 1
ATOM 722 C CA . ILE A 1 94 ? -17.095 -1.021 9.122 1.00 82.50 94 ILE A CA 1
ATOM 723 C C . ILE A 1 94 ? -17.445 -2.353 9.798 1.00 82.50 94 ILE A C 1
ATOM 725 O O . ILE A 1 94 ? -17.915 -3.265 9.119 1.00 82.50 94 ILE A O 1
ATOM 729 N N . LEU A 1 95 ? -17.239 -2.454 11.119 1.00 79.69 95 LEU A N 1
ATOM 730 C CA . LEU A 1 95 ? -17.516 -3.642 11.931 1.00 79.69 95 LEU A CA 1
ATOM 731 C C . LEU A 1 95 ? -17.976 -3.294 13.357 1.00 79.69 95 LEU A C 1
ATOM 733 O O . LEU A 1 95 ? -17.542 -2.263 13.922 1.00 79.69 95 LEU A O 1
#

Organism: NCBI:txid1035184

InterPro domains:
  IPR020846 Major facilitator superfamily domain [PS50850] (1-95)
  IPR036259 MFS transporter superfamily [G3DSA:1.20.1250.20] (1-93)
  IPR036259 MFS transporter superfamily [SSF103473] (3-90)
  IPR052524 Major Facilitator Superfamily Cyanate Porter [PTHR23523] (4-94)

Secondary structure (DSSP, 8-state):
-HHHHHHHHHHHHHHHHHHHHHHHHHHSSSSHHHHHHHHHHHHHHHHHHHHHHHHHHHHHHHHHTSSHHHHHHHHHHHHHHHHHHHHHHH-S---

Radius of gyration: 16.3 Å; Cα contacts (8 Å, |Δi|>4): 35; chains: 1; bounding box: 38×25×44 Å

Foldseek 3Di:
DVVVVVCVVVVVVVVVVVVVVLVLLVQQADDPVSSCVVVVVVVVVVVVCVVCVVVVQVVVCVVVVHSVVVVVVVVVVVVVVVVVVVVSVPRRHPD

Sequence (95 aa):
MYWLIINILIGTAVSALFPYLMVTFSMKTSSPDQTAQLSGLAQTGGYVLAAFGPALFGYSAVFFRSWIPAIVILLVLTIIMIIALFYVEKSDKIL

pLDDT: mean 92.19, std 2.89, range [79.69, 97.0]

Mean predicted aligned error: 3.77 Å

Solvent-accessible surface area (backbone atoms only — not comparable to full-atom values): 5238 Å² total; per-residue (Å²): 110,71,70,57,55,52,50,50,55,52,52,50,52,53,64,52,48,53,59,50,50,56,51,48,40,56,66,23,28,82,45,74,70,49,24,51,50,54,52,46,55,55,47,54,55,51,52,54,49,61,71,47,43,63,58,54,45,53,51,45,27,64,75,68,73,37,60,63,65,49,52,53,51,52,50,52,52,49,51,53,50,52,54,52,48,56,53,55,72,73,40,78,59,83,86